Protein AF-A0A6A4EL09-F1 (afdb_monomer_lite)

pLDDT: mean 71.56, std 12.33, range [40.16, 89.69]

Secondary structure (DSSP, 8-state):
--HHHHHHHHHHHHHHHSHHHHHHSTTSPEEEEE---GGGHHHHHHHHHHHHH-TTEEEEEPPTT-GGG-TTTS--------SSEEE-

Foldseek 3Di:
DCVLLVVVVVVVVVLCPDPCCVPQQVVAAAEEEDEPDPVCPVNVVSVVVVCVVPVRYYYHYDDPPPLVPVVVSDDDDDDDVDSYHYDD

Organism: NCBI:txid53985

Sequence (88 aa):
MDVNAEFVKSIYATVKASDTYREYFAGKKVVIVLDNAPAHNQVELRLEEVIAEHGDLELLRLGPYSPMLNPIEGKECEEYPSNSMILH

InterPro domains:
  IPR036397 Ribonuclease H superfamily [G3DSA:3.30.420.10] (2-77)
  IPR038717 Tc1-like transposase, DDE domain [PF13358] (22-73)

Structure (mmCIF, N/CA/C/O backbone):
data_AF-A0A6A4EL09-F1
#
_entry.id   AF-A0A6A4EL09-F1
#
loop_
_atom_site.group_PDB
_atom_site.id
_atom_site.type_symbol
_atom_site.label_atom_id
_atom_site.label_alt_id
_atom_site.label_comp_id
_atom_site.label_asym_id
_atom_site.label_entity_id
_atom_site.label_seq_id
_atom_site.pdbx_PDB_ins_code
_atom_site.Cartn_x
_atom_site.Cartn_y
_atom_site.Cartn_z
_atom_site.occupancy
_atom_site.B_iso_or_equiv
_atom_site.auth_seq_id
_atom_site.auth_comp_id
_atom_site.auth_asym_id
_atom_site.auth_atom_id
_atom_site.pdbx_PDB_model_num
ATOM 1 N 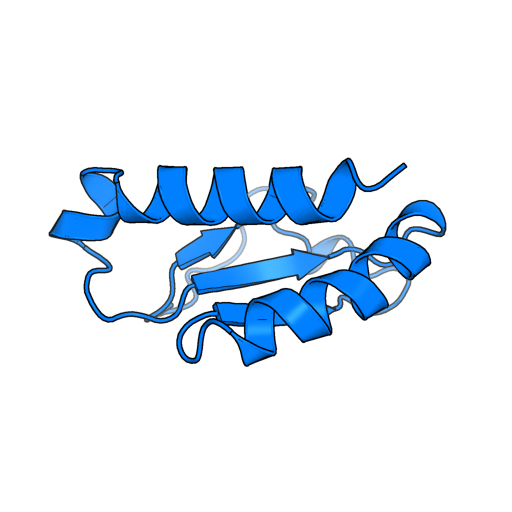N . MET A 1 1 ? -0.954 6.173 -19.315 1.00 47.44 1 MET A N 1
ATOM 2 C CA . MET A 1 1 ? -1.175 4.859 -18.671 1.00 47.44 1 MET A CA 1
ATOM 3 C C . MET A 1 1 ? -0.839 5.024 -17.192 1.00 47.44 1 MET A C 1
ATOM 5 O O . MET A 1 1 ? 0.313 4.859 -16.798 1.00 47.44 1 MET A O 1
ATOM 9 N N . ASP A 1 2 ? -1.856 5.415 -16.419 1.00 57.25 2 ASP A N 1
ATOM 10 C CA . ASP A 1 2 ? -1.852 5.694 -14.965 1.00 57.25 2 ASP A CA 1
ATOM 11 C C . ASP A 1 2 ? -2.283 4.485 -14.119 1.00 57.25 2 ASP A C 1
ATOM 13 O O . ASP A 1 2 ? -2.617 4.593 -12.945 1.00 57.25 2 ASP A O 1
ATOM 17 N N . VAL A 1 3 ? -2.276 3.303 -14.735 1.00 60.66 3 VAL A N 1
ATOM 18 C CA . VAL A 1 3 ? -2.930 2.094 -14.222 1.00 60.66 3 VAL A CA 1
ATOM 19 C C . VAL A 1 3 ? -2.356 1.654 -12.869 1.00 60.66 3 VAL A C 1
ATOM 21 O O . VAL A 1 3 ? -3.099 1.169 -12.027 1.00 60.66 3 VAL A O 1
ATOM 24 N N . ASN A 1 4 ? -1.061 1.879 -12.619 1.00 65.69 4 ASN A N 1
ATOM 25 C CA . ASN A 1 4 ? -0.395 1.392 -11.407 1.00 65.69 4 ASN A CA 1
ATOM 26 C C . ASN A 1 4 ? -0.672 2.254 -10.161 1.00 65.69 4 ASN A C 1
ATOM 28 O O . ASN A 1 4 ? -0.722 1.709 -9.063 1.00 65.69 4 ASN A O 1
ATOM 32 N N . ALA A 1 5 ? -0.870 3.569 -10.307 1.00 67.44 5 ALA A N 1
ATOM 33 C CA . ALA A 1 5 ? -1.148 4.448 -9.165 1.00 67.44 5 ALA A CA 1
ATOM 34 C C . ALA A 1 5 ? -2.589 4.266 -8.671 1.00 67.44 5 ALA A C 1
ATOM 36 O O . ALA A 1 5 ? -2.826 4.065 -7.481 1.00 67.44 5 ALA A O 1
ATOM 37 N N . GLU A 1 6 ? -3.539 4.234 -9.609 1.00 76.44 6 GLU A N 1
ATOM 38 C CA . GLU A 1 6 ? -4.943 3.920 -9.328 1.00 76.44 6 GLU A CA 1
ATOM 39 C C . GLU A 1 6 ? -5.099 2.524 -8.716 1.00 76.44 6 GLU A C 1
ATOM 41 O O . GLU A 1 6 ? -5.865 2.333 -7.771 1.00 76.44 6 GLU A O 1
ATOM 46 N N . PHE A 1 7 ? -4.314 1.553 -9.190 1.00 76.19 7 PHE A N 1
ATOM 47 C CA . PHE A 1 7 ? -4.295 0.215 -8.612 1.00 76.19 7 PHE A CA 1
ATOM 48 C C . PHE A 1 7 ? -3.868 0.232 -7.138 1.00 76.19 7 PHE A C 1
ATOM 50 O O . PHE A 1 7 ? -4.570 -0.328 -6.298 1.00 76.19 7 PHE A O 1
ATOM 57 N N . VAL A 1 8 ? -2.797 0.946 -6.785 1.00 75.69 8 VAL A N 1
ATOM 58 C CA . VAL A 1 8 ? -2.343 1.047 -5.388 1.00 75.69 8 VAL A CA 1
ATOM 59 C C . VAL A 1 8 ? -3.339 1.794 -4.502 1.00 75.69 8 VAL A C 1
ATOM 61 O O . VAL A 1 8 ? -3.626 1.333 -3.395 1.00 75.69 8 VAL A O 1
ATOM 64 N N . LYS A 1 9 ? -3.946 2.881 -4.998 1.00 79.56 9 LYS A N 1
ATOM 65 C CA . LYS A 1 9 ? -5.038 3.573 -4.289 1.00 79.56 9 LYS A CA 1
ATOM 66 C C . LYS A 1 9 ? -6.216 2.632 -4.027 1.00 79.56 9 LYS A C 1
ATOM 68 O O . LYS A 1 9 ? -6.762 2.619 -2.923 1.00 79.56 9 LYS A O 1
ATOM 73 N N . SER A 1 10 ? -6.573 1.802 -5.009 1.00 84.19 10 SER A N 1
ATOM 74 C CA . SER A 1 10 ? -7.660 0.828 -4.870 1.00 84.19 10 SER A CA 1
ATOM 75 C C . SER A 1 10 ? -7.353 -0.250 -3.827 1.00 84.19 10 SER A C 1
ATOM 77 O O . SER A 1 10 ? -8.226 -0.576 -3.019 1.00 84.19 10 SER A O 1
ATOM 79 N N . ILE A 1 11 ? -6.111 -0.749 -3.777 1.00 83.19 11 ILE A N 1
ATOM 80 C CA . ILE A 1 11 ? -5.679 -1.713 -2.758 1.00 83.19 11 ILE A CA 1
ATOM 81 C C . ILE A 1 11 ? -5.728 -1.054 -1.382 1.00 83.19 11 ILE A C 1
ATOM 83 O O . ILE A 1 11 ? -6.345 -1.606 -0.475 1.00 83.19 11 ILE A O 1
ATOM 87 N N . TYR A 1 12 ? -5.154 0.142 -1.227 1.00 83.81 12 TYR A N 1
ATOM 88 C CA . TYR A 1 12 ? -5.173 0.873 0.042 1.00 83.81 12 TYR A CA 1
ATOM 89 C C . TYR A 1 12 ? -6.604 1.075 0.563 1.00 83.81 12 TYR A C 1
ATOM 91 O O . TYR A 1 12 ? -6.896 0.747 1.715 1.00 83.81 12 TYR A O 1
ATOM 99 N N . ALA A 1 13 ? -7.522 1.536 -0.293 1.00 86.31 13 ALA A N 1
ATOM 100 C CA . ALA A 1 13 ? -8.926 1.718 0.069 1.00 86.31 13 ALA A CA 1
ATOM 101 C C . ALA A 1 13 ? -9.603 0.394 0.461 1.00 86.31 13 ALA A C 1
ATOM 103 O O . ALA A 1 13 ? -10.305 0.330 1.472 1.00 86.31 13 ALA A O 1
ATOM 104 N N . THR A 1 14 ? -9.354 -0.674 -0.299 1.00 88.25 14 THR A N 1
ATOM 105 C CA . THR A 1 14 ? -9.900 -2.014 -0.026 1.00 88.25 14 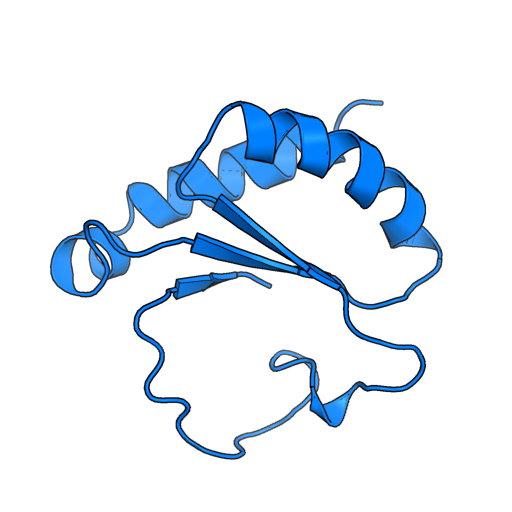THR A CA 1
ATOM 106 C C . THR A 1 14 ? -9.402 -2.555 1.313 1.00 88.25 14 THR A C 1
ATOM 108 O O . THR A 1 14 ? -10.179 -3.076 2.111 1.00 88.25 14 THR A O 1
ATOM 111 N N . VAL A 1 15 ? -8.116 -2.374 1.601 1.00 85.31 15 VAL A N 1
ATOM 112 C CA . VAL A 1 15 ? -7.472 -2.819 2.839 1.00 85.31 15 VAL A CA 1
ATOM 113 C C . VAL A 1 15 ? -8.023 -2.055 4.034 1.00 85.31 15 VAL A C 1
ATOM 115 O O . VAL A 1 15 ? -8.435 -2.681 5.008 1.00 85.31 15 VAL A O 1
ATOM 118 N N . LYS A 1 16 ? -8.122 -0.724 3.945 1.00 85.31 16 LYS A N 1
ATOM 119 C CA . LYS A 1 16 ? -8.735 0.125 4.980 1.00 85.31 16 LYS A CA 1
ATOM 120 C C . LYS A 1 16 ? -10.193 -0.238 5.262 1.00 85.31 16 LYS A C 1
ATOM 122 O O . LYS A 1 16 ? -10.639 -0.120 6.403 1.00 85.31 16 LYS A O 1
ATOM 127 N N . ALA A 1 17 ? -10.928 -0.649 4.231 1.00 88.44 17 ALA A N 1
ATOM 128 C CA . ALA A 1 17 ? -12.320 -1.065 4.347 1.00 88.44 17 ALA A CA 1
ATOM 129 C C . ALA A 1 17 ? -12.482 -2.488 4.906 1.00 88.44 17 ALA A C 1
ATOM 131 O O . ALA A 1 17 ? -13.566 -2.816 5.386 1.00 88.44 17 ALA A O 1
ATOM 132 N N . SER A 1 18 ? -11.434 -3.319 4.868 1.00 88.38 18 SER A N 1
ATOM 133 C CA . SER A 1 18 ? -11.495 -4.691 5.374 1.00 88.38 18 SER A CA 1
ATOM 134 C C . SER A 1 18 ? -11.757 -4.732 6.880 1.00 88.38 18 SER A C 1
ATOM 136 O O . SER A 1 18 ? -11.203 -3.942 7.653 1.00 88.38 18 SER A O 1
ATOM 138 N N . ASP A 1 19 ? -12.574 -5.692 7.309 1.00 89.69 19 ASP A N 1
ATOM 139 C CA . ASP A 1 19 ? -12.880 -5.874 8.728 1.00 89.69 19 ASP A CA 1
ATOM 140 C C . ASP A 1 19 ? -11.622 -6.238 9.526 1.00 89.69 19 ASP A C 1
ATOM 142 O O . ASP A 1 19 ? -11.410 -5.697 10.605 1.00 89.69 19 ASP A O 1
ATOM 146 N N . THR A 1 20 ? -10.711 -7.027 8.945 1.00 85.88 20 THR A N 1
ATOM 147 C CA . THR A 1 20 ? -9.410 -7.350 9.548 1.00 85.88 20 THR A CA 1
ATOM 148 C C . THR A 1 20 ? -8.598 -6.097 9.867 1.00 85.88 20 THR A C 1
ATOM 150 O O . THR A 1 20 ? -8.085 -5.963 10.979 1.00 85.88 20 THR A O 1
ATOM 153 N N . TYR A 1 21 ? -8.502 -5.145 8.931 1.00 85.94 21 TYR A N 1
ATOM 154 C CA . TYR A 1 21 ? -7.814 -3.886 9.209 1.00 85.94 21 TYR A CA 1
ATOM 155 C C . TYR A 1 21 ? -8.530 -3.100 10.305 1.00 85.94 21 TYR A C 1
ATOM 157 O O . TYR A 1 21 ? -7.895 -2.617 11.237 1.00 85.94 21 TYR A O 1
ATOM 165 N N . ARG A 1 22 ? -9.856 -2.977 10.212 1.00 87.38 22 ARG A N 1
ATOM 166 C CA . ARG A 1 22 ? -10.658 -2.190 11.158 1.00 87.38 22 ARG A CA 1
ATOM 167 C C . ARG A 1 22 ? -10.635 -2.755 12.577 1.00 87.38 22 ARG A C 1
ATOM 169 O O . ARG A 1 22 ? -10.736 -1.980 13.522 1.00 87.38 22 ARG A O 1
ATOM 176 N N . GLU A 1 23 ? -10.498 -4.066 12.724 1.00 89.12 23 GLU A N 1
ATOM 177 C CA . GLU A 1 23 ? -10.519 -4.753 14.014 1.00 89.12 23 GLU A CA 1
ATOM 178 C C . GLU A 1 23 ? -9.129 -4.827 14.659 1.00 89.12 23 GLU A C 1
ATOM 180 O O . GLU A 1 23 ? -8.995 -4.567 15.854 1.00 89.12 23 GLU A O 1
ATOM 185 N N . TYR A 1 24 ? -8.082 -5.106 13.874 1.00 85.94 24 TYR A N 1
ATOM 186 C CA . TYR A 1 24 ? -6.745 -5.401 14.410 1.00 85.94 24 TYR A CA 1
ATOM 187 C C . TYR A 1 24 ? -5.691 -4.329 14.101 1.00 85.94 24 TYR A C 1
ATOM 189 O O . TYR A 1 24 ? -4.703 -4.202 14.825 1.00 85.94 24 TYR A O 1
ATOM 197 N N . PHE A 1 25 ? -5.896 -3.524 13.056 1.00 82.69 25 PHE A N 1
ATOM 198 C CA . PHE A 1 25 ? -4.885 -2.606 12.519 1.00 82.69 25 PHE A CA 1
ATOM 199 C C . PHE A 1 25 ? -5.381 -1.156 12.379 1.00 82.69 25 PHE A C 1
ATOM 201 O O . PHE A 1 25 ? -4.703 -0.318 11.783 1.00 82.69 25 PHE A O 1
ATOM 208 N N . ALA A 1 26 ? -6.537 -0.811 12.952 1.00 85.00 26 ALA A N 1
ATOM 209 C CA . ALA A 1 26 ? -7.073 0.542 12.887 1.00 85.00 26 ALA A CA 1
ATOM 210 C C . ALA A 1 26 ? -6.101 1.548 13.526 1.00 85.00 26 ALA A C 1
ATOM 212 O O . ALA A 1 26 ? -5.634 1.372 14.652 1.00 85.00 26 ALA A O 1
ATOM 213 N N . GLY A 1 27 ? -5.774 2.609 12.785 1.00 83.62 27 GLY A N 1
ATOM 214 C CA . GLY A 1 27 ? -4.797 3.618 13.211 1.00 83.62 27 GLY A CA 1
ATOM 215 C C . GLY A 1 27 ? -3.334 3.172 13.105 1.00 83.62 27 GLY A C 1
ATOM 216 O O .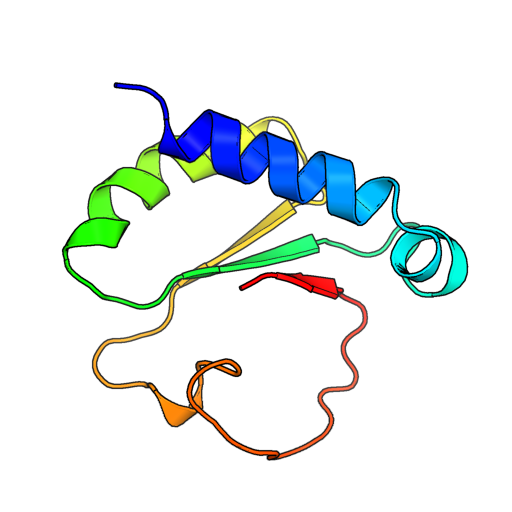 GLY A 1 27 ? -2.441 3.939 13.463 1.00 83.62 27 GLY A O 1
ATOM 217 N N . LYS A 1 28 ? -3.066 1.959 12.608 1.00 86.06 28 LYS A N 1
ATOM 218 C CA . LYS A 1 28 ? -1.721 1.512 12.243 1.00 86.06 28 LYS A CA 1
ATOM 219 C C . LYS A 1 28 ? -1.367 1.952 10.828 1.00 86.06 28 LYS A C 1
ATOM 221 O O . LYS A 1 28 ? -2.246 2.074 9.971 1.00 86.06 28 LYS A O 1
ATOM 226 N N . LYS A 1 29 ? -0.068 2.133 10.585 1.00 83.81 29 LYS A N 1
ATOM 227 C CA . LYS A 1 29 ? 0.444 2.434 9.249 1.00 83.81 29 LYS A CA 1
ATOM 228 C C . LYS A 1 29 ? 0.266 1.239 8.315 1.00 83.81 29 LYS A C 1
ATOM 230 O O . LYS A 1 29 ? 0.368 0.084 8.742 1.00 83.81 29 LYS A O 1
ATOM 235 N N . VAL A 1 30 ? 0.006 1.542 7.053 1.00 83.75 30 VAL A N 1
ATOM 236 C CA . VAL A 1 30 ? -0.038 0.575 5.958 1.00 83.75 30 VAL A CA 1
ATOM 237 C C . VAL A 1 30 ? 1.298 0.647 5.234 1.00 83.75 30 VAL A C 1
ATOM 239 O O . VAL A 1 30 ? 1.720 1.731 4.841 1.00 83.75 30 VAL A O 1
ATOM 242 N N . VAL A 1 31 ? 1.970 -0.489 5.071 1.00 83.62 31 VAL A N 1
ATOM 243 C CA . VAL A 1 31 ? 3.275 -0.555 4.403 1.00 83.62 31 VAL A CA 1
ATOM 244 C C . VAL A 1 31 ? 3.126 -1.331 3.103 1.00 83.62 31 VAL A C 1
ATOM 246 O O . VAL A 1 31 ? 2.671 -2.471 3.121 1.00 83.62 31 VAL A O 1
ATOM 249 N N . ILE A 1 32 ? 3.517 -0.729 1.984 1.00 81.00 32 ILE A N 1
ATOM 250 C CA . ILE A 1 32 ? 3.594 -1.396 0.681 1.00 81.00 32 ILE A CA 1
ATOM 251 C C . ILE A 1 32 ? 5.035 -1.844 0.466 1.00 81.00 32 ILE A C 1
ATOM 253 O O . ILE A 1 32 ? 5.956 -1.038 0.597 1.00 81.00 32 ILE A O 1
ATOM 257 N N . VAL A 1 33 ? 5.232 -3.117 0.130 1.00 79.75 33 VAL A N 1
ATOM 258 C CA . VAL A 1 33 ? 6.560 -3.676 -0.154 1.00 79.75 33 VAL A CA 1
ATOM 259 C C . VAL A 1 33 ? 6.694 -3.913 -1.651 1.00 79.75 33 VAL A C 1
ATOM 261 O O . VAL A 1 33 ? 5.905 -4.656 -2.223 1.00 79.75 33 VAL A O 1
ATOM 264 N N . LEU A 1 34 ? 7.693 -3.291 -2.280 1.00 78.94 34 LEU A N 1
ATOM 265 C CA . LEU A 1 34 ? 8.024 -3.518 -3.689 1.00 78.94 34 LEU A CA 1
ATOM 266 C C . LEU A 1 34 ? 9.351 -4.266 -3.812 1.00 78.94 34 LEU A C 1
ATOM 268 O O . LEU A 1 34 ? 10.360 -3.889 -3.201 1.00 78.94 34 LEU A O 1
ATOM 272 N N . ASP A 1 35 ? 9.357 -5.305 -4.639 1.00 75.94 35 ASP A N 1
ATOM 273 C CA . ASP A 1 35 ? 10.569 -5.999 -5.039 1.00 75.94 35 ASP A CA 1
ATOM 274 C C . ASP A 1 35 ? 11.325 -5.212 -6.125 1.00 75.94 35 ASP A C 1
ATOM 276 O O . ASP A 1 35 ? 10.830 -4.274 -6.754 1.00 75.94 35 ASP A O 1
ATOM 280 N N . ASN A 1 36 ? 12.592 -5.562 -6.330 1.00 69.38 36 ASN A N 1
ATOM 281 C CA . ASN A 1 36 ? 13.484 -4.797 -7.198 1.00 69.38 36 ASN A CA 1
ATOM 282 C C . ASN A 1 36 ? 13.391 -5.196 -8.687 1.00 69.38 36 ASN A C 1
ATOM 284 O O . ASN A 1 36 ? 14.375 -5.049 -9.421 1.00 69.38 36 ASN A O 1
ATOM 288 N N . ALA A 1 37 ? 12.264 -5.740 -9.163 1.00 68.44 37 ALA A N 1
ATOM 289 C CA . ALA A 1 37 ? 12.162 -6.109 -10.573 1.00 68.44 37 ALA A CA 1
ATOM 290 C C . ALA A 1 37 ? 12.094 -4.848 -11.471 1.00 68.44 37 ALA A C 1
ATOM 292 O O . ALA A 1 37 ? 11.491 -3.840 -11.092 1.00 68.44 37 ALA A O 1
ATOM 293 N N . PRO A 1 38 ? 12.675 -4.869 -12.689 1.00 64.69 38 PRO A N 1
ATOM 294 C CA . PRO A 1 38 ? 12.756 -3.691 -13.565 1.00 64.69 38 PRO A CA 1
ATOM 295 C C . PRO A 1 38 ? 11.407 -3.025 -13.888 1.00 64.69 38 PRO A C 1
ATOM 297 O O . PRO A 1 38 ? 11.370 -1.836 -14.201 1.00 64.69 38 PRO A O 1
ATOM 300 N N . ALA A 1 39 ? 10.303 -3.773 -13.789 1.00 63.47 39 ALA A N 1
ATOM 301 C CA . ALA A 1 39 ? 8.940 -3.283 -13.987 1.00 63.47 39 ALA A CA 1
ATOM 302 C C . ALA A 1 39 ? 8.447 -2.332 -12.871 1.00 63.47 39 ALA A C 1
ATOM 304 O O . ALA A 1 39 ? 7.518 -1.559 -13.105 1.00 63.47 39 ALA A O 1
ATOM 305 N N . HIS A 1 40 ? 9.075 -2.336 -11.689 1.00 59.03 40 HIS A N 1
ATOM 306 C CA . HIS A 1 40 ? 8.631 -1.562 -10.520 1.00 59.03 40 HIS A CA 1
ATOM 307 C C . HIS A 1 40 ? 9.261 -0.163 -10.418 1.00 59.03 40 HIS A C 1
ATOM 309 O O . HIS A 1 40 ? 8.744 0.681 -9.691 1.00 59.03 40 HIS A O 1
ATOM 315 N N . ASN A 1 41 ? 10.292 0.156 -11.213 1.00 62.03 41 ASN A N 1
ATOM 316 C CA . ASN A 1 41 ? 10.942 1.480 -11.189 1.00 62.03 41 ASN A CA 1
ATOM 317 C C . ASN A 1 41 ? 10.000 2.644 -11.578 1.00 62.03 41 ASN A C 1
ATOM 319 O O . ASN A 1 41 ? 10.239 3.781 -11.186 1.00 62.03 41 ASN A O 1
ATOM 323 N N . GLN A 1 42 ? 8.930 2.390 -12.343 1.00 63.50 42 GLN A N 1
ATOM 324 C CA . GLN A 1 42 ? 7.908 3.408 -12.649 1.00 63.50 42 GLN A CA 1
ATOM 325 C C . GLN A 1 42 ? 6.845 3.558 -11.554 1.00 63.50 42 GLN A C 1
ATOM 327 O O . GLN A 1 42 ? 6.135 4.563 -11.528 1.00 63.50 42 GLN A O 1
ATOM 332 N N . VAL A 1 43 ? 6.702 2.555 -10.686 1.00 64.12 43 VAL A N 1
ATOM 333 C CA . VAL A 1 43 ? 5.709 2.550 -9.606 1.00 64.12 43 VAL A CA 1
ATOM 334 C C . VAL A 1 43 ? 6.169 3.447 -8.460 1.00 64.12 43 VAL A C 1
ATOM 336 O O . VAL A 1 43 ? 5.343 4.150 -7.896 1.00 64.12 43 VAL A O 1
ATOM 339 N N . GLU A 1 44 ? 7.477 3.501 -8.196 1.00 63.81 44 GLU A N 1
ATOM 340 C CA . GLU A 1 44 ? 8.098 4.304 -7.131 1.00 63.81 44 GLU A CA 1
ATOM 341 C C . GLU A 1 44 ? 7.743 5.795 -7.222 1.00 63.81 44 GLU A C 1
ATOM 343 O O . GLU A 1 44 ? 7.084 6.313 -6.326 1.00 63.81 44 GLU A O 1
ATOM 348 N N . LEU A 1 45 ? 8.052 6.450 -8.350 1.00 65.12 45 LEU A N 1
ATOM 349 C CA . LEU A 1 45 ? 7.788 7.887 -8.554 1.00 65.12 45 LEU A CA 1
ATOM 350 C C . LEU A 1 45 ? 6.316 8.272 -8.367 1.00 65.12 45 LEU A C 1
ATOM 352 O O . LEU A 1 45 ? 6.000 9.394 -7.993 1.00 65.12 45 LEU A O 1
ATOM 356 N N . ARG A 1 46 ? 5.403 7.344 -8.660 1.00 69.62 46 ARG A N 1
ATOM 357 C CA . ARG A 1 46 ? 3.961 7.583 -8.561 1.00 69.62 46 ARG A CA 1
ATOM 358 C C . ARG A 1 46 ? 3.427 7.246 -7.177 1.00 69.62 46 ARG A C 1
ATOM 360 O O . ARG A 1 46 ? 2.480 7.878 -6.728 1.00 69.62 46 ARG A O 1
ATOM 367 N N . LEU A 1 47 ? 4.021 6.266 -6.495 1.00 69.38 47 LEU A N 1
ATOM 368 C CA . LEU A 1 47 ? 3.678 5.955 -5.110 1.00 69.38 47 LEU A CA 1
ATOM 369 C C . LEU A 1 47 ? 4.113 7.064 -4.167 1.00 69.38 47 LEU A C 1
ATOM 371 O O . LEU A 1 47 ? 3.401 7.317 -3.206 1.00 69.38 47 LEU A O 1
ATOM 375 N N . GLU A 1 48 ? 5.229 7.735 -4.443 1.00 69.88 48 GLU A N 1
ATOM 376 C CA . GLU A 1 48 ? 5.673 8.895 -3.666 1.00 69.88 48 GLU A CA 1
ATOM 377 C C . GLU A 1 48 ? 4.594 9.988 -3.599 1.00 69.88 48 GLU A C 1
ATOM 379 O O . GLU A 1 48 ? 4.341 10.526 -2.521 1.00 69.88 48 GLU A O 1
ATOM 384 N N . GLU A 1 49 ? 3.887 10.254 -4.70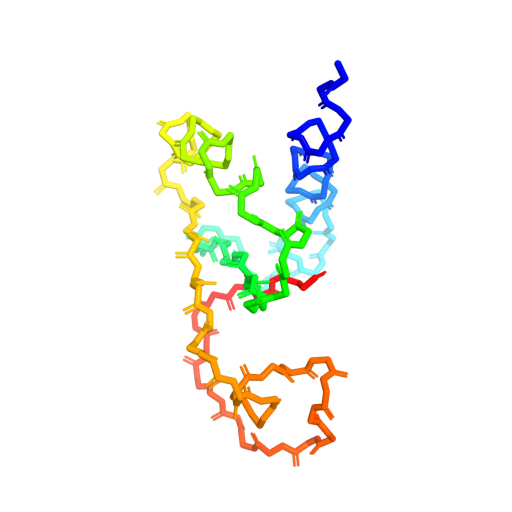4 1.00 69.00 49 GLU A N 1
ATOM 385 C CA . GLU A 1 49 ? 2.756 11.195 -4.731 1.00 69.00 49 GLU A CA 1
ATOM 386 C C . GLU A 1 49 ? 1.579 10.701 -3.871 1.00 69.00 49 GLU A C 1
ATOM 388 O O . GLU A 1 49 ? 1.016 11.464 -3.088 1.00 69.00 49 GLU A O 1
ATOM 393 N N . VAL A 1 50 ? 1.242 9.4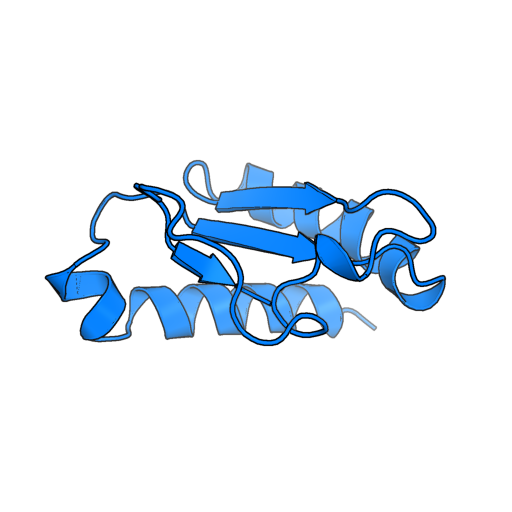08 -3.945 1.00 69.44 50 VAL A N 1
ATOM 394 C CA . VAL A 1 50 ? 0.160 8.807 -3.138 1.00 69.44 50 VAL A CA 1
ATOM 395 C C . VAL A 1 50 ? 0.509 8.774 -1.646 1.00 69.44 50 VAL A C 1
ATOM 397 O O . VAL A 1 50 ? -0.348 9.008 -0.799 1.00 69.44 50 VAL A O 1
ATOM 400 N N . ILE A 1 51 ? 1.768 8.518 -1.301 1.00 73.81 51 ILE A N 1
ATOM 401 C CA . ILE A 1 51 ? 2.267 8.525 0.080 1.00 73.81 51 ILE A CA 1
ATOM 402 C C . ILE A 1 51 ? 2.256 9.944 0.644 1.00 73.81 51 ILE A C 1
ATOM 404 O O . ILE A 1 51 ? 1.875 10.145 1.794 1.00 73.81 51 ILE A O 1
ATOM 408 N N . ALA A 1 52 ? 2.614 10.946 -0.164 1.00 71.75 52 ALA A N 1
ATOM 409 C CA . ALA A 1 52 ? 2.524 12.343 0.247 1.00 71.75 52 ALA A CA 1
ATOM 410 C C . ALA A 1 52 ? 1.073 12.767 0.553 1.00 71.75 52 ALA A C 1
ATOM 412 O O . ALA A 1 52 ? 0.851 13.563 1.466 1.00 71.75 52 ALA A O 1
ATOM 413 N N . GLU A 1 53 ? 0.087 12.211 -0.162 1.00 76.25 53 GLU A N 1
ATOM 414 C CA . GLU A 1 53 ? -1.346 12.406 0.115 1.00 76.25 53 GLU A CA 1
ATOM 415 C C . GLU A 1 53 ? -1.819 11.669 1.388 1.00 76.25 53 GLU A C 1
ATOM 417 O O . GLU A 1 53 ? -2.750 12.128 2.056 1.00 76.25 53 GLU A O 1
ATOM 422 N N . HIS A 1 54 ? -1.174 10.556 1.760 1.00 76.56 54 HIS A N 1
ATOM 423 C CA . HIS A 1 54 ? -1.579 9.672 2.858 1.00 76.56 54 HIS A CA 1
ATOM 424 C C . HIS A 1 54 ? -0.460 9.478 3.895 1.00 76.56 54 HIS A C 1
ATOM 426 O O . HIS A 1 54 ? 0.350 8.563 3.799 1.00 76.56 54 HIS A O 1
ATOM 432 N N . GLY A 1 55 ? -0.460 10.289 4.960 1.00 76.69 55 GLY A N 1
ATOM 433 C CA . GLY A 1 55 ? 0.588 10.262 5.999 1.00 76.69 55 GLY A CA 1
ATOM 434 C C . GLY A 1 55 ? 0.691 8.977 6.843 1.00 76.69 55 GLY A C 1
ATOM 435 O O . GLY A 1 55 ? 1.583 8.868 7.687 1.00 76.69 55 GLY A O 1
ATOM 436 N N . ASP A 1 56 ? -0.213 8.015 6.652 1.00 82.56 56 ASP A N 1
ATOM 437 C CA . ASP A 1 56 ? -0.183 6.687 7.270 1.00 82.56 56 ASP A CA 1
ATOM 438 C C . ASP A 1 56 ? 0.194 5.559 6.291 1.00 82.56 56 ASP A C 1
ATOM 440 O O . ASP A 1 56 ? 0.149 4.387 6.674 1.00 82.56 56 ASP A O 1
ATOM 444 N N . LEU A 1 57 ? 0.578 5.903 5.059 1.00 82.81 57 LEU A N 1
ATOM 445 C CA . LEU A 1 57 ? 1.106 4.990 4.052 1.00 82.81 57 LEU A CA 1
ATOM 446 C C . LEU A 1 57 ? 2.636 5.089 4.005 1.00 82.81 57 LEU A C 1
ATOM 448 O O . LEU A 1 57 ? 3.193 6.182 3.977 1.00 82.81 57 LEU A O 1
ATOM 452 N N . GLU A 1 58 ? 3.326 3.953 3.976 1.00 83.25 58 GLU A N 1
ATOM 453 C CA . GLU A 1 58 ? 4.783 3.891 3.819 1.00 83.25 58 GLU A CA 1
ATOM 454 C C . GLU A 1 58 ? 5.164 2.923 2.695 1.00 83.25 58 GLU A C 1
ATOM 456 O O . GLU A 1 58 ? 4.518 1.893 2.499 1.00 83.25 58 GLU A O 1
ATOM 461 N N . LEU A 1 59 ? 6.230 3.247 1.960 1.00 80.38 59 LEU A N 1
ATOM 462 C CA . LEU A 1 59 ? 6.802 2.388 0.925 1.00 80.38 59 LEU A CA 1
ATOM 463 C C . LEU A 1 59 ? 8.135 1.817 1.397 1.00 80.38 59 LEU A C 1
ATOM 465 O O . LEU A 1 59 ? 9.049 2.561 1.754 1.00 80.38 59 LEU A O 1
ATOM 469 N N . LEU A 1 60 ? 8.248 0.492 1.346 1.00 81.75 60 LEU A N 1
ATOM 470 C CA . LEU A 1 60 ? 9.479 -0.240 1.595 1.00 81.75 60 LEU A CA 1
ATOM 471 C C . LEU A 1 60 ? 9.969 -0.876 0.292 1.00 81.75 60 LEU A C 1
ATOM 473 O O . LEU A 1 60 ? 9.276 -1.687 -0.322 1.00 81.75 60 LEU A O 1
ATOM 477 N N . ARG A 1 61 ? 11.190 -0.528 -0.118 1.00 77.62 61 ARG A N 1
ATOM 478 C CA . ARG A 1 61 ? 11.844 -1.115 -1.289 1.00 77.62 61 ARG A CA 1
ATOM 479 C C . ARG A 1 61 ? 12.819 -2.202 -0.863 1.00 77.62 61 ARG A C 1
ATOM 481 O O . ARG A 1 61 ? 13.712 -1.955 -0.051 1.00 77.62 61 ARG A O 1
ATOM 488 N N . LEU A 1 62 ? 12.676 -3.391 -1.441 1.00 77.81 62 LEU A N 1
ATOM 489 C CA . LEU A 1 62 ? 13.614 -4.482 -1.207 1.00 77.81 62 LEU A CA 1
ATOM 490 C C . LEU A 1 62 ? 14.893 -4.290 -2.029 1.00 77.81 62 LEU A C 1
ATOM 492 O O . LEU A 1 62 ? 14.866 -3.842 -3.177 1.00 77.81 62 LEU A O 1
ATOM 496 N N . GLY A 1 63 ? 16.032 -4.653 -1.437 1.00 72.94 63 GLY A N 1
ATOM 497 C CA . GLY A 1 63 ? 17.315 -4.661 -2.132 1.00 72.94 63 GLY A CA 1
ATOM 498 C C . GLY A 1 63 ? 17.378 -5.737 -3.230 1.00 72.94 63 GLY A C 1
ATOM 499 O O . GLY A 1 63 ? 16.621 -6.713 -3.192 1.00 72.94 63 GLY A O 1
ATOM 500 N N . PRO A 1 64 ? 18.294 -5.610 -4.210 1.00 70.75 64 PRO A N 1
ATOM 501 C CA . PRO A 1 64 ? 18.509 -6.639 -5.224 1.00 70.75 64 PRO A CA 1
ATOM 502 C C . PRO A 1 64 ? 18.738 -8.021 -4.596 1.00 70.75 64 PRO A C 1
ATOM 504 O O . PRO A 1 64 ? 19.421 -8.133 -3.579 1.00 70.75 64 PRO A O 1
ATOM 507 N N . TYR A 1 65 ? 18.195 -9.068 -5.224 1.00 69.00 65 TYR A N 1
ATOM 508 C CA . TYR A 1 65 ? 18.393 -10.468 -4.818 1.00 69.00 65 TYR A CA 1
ATOM 509 C C . TYR A 1 65 ? 18.040 -10.761 -3.350 1.00 69.00 65 TYR A C 1
ATOM 511 O O . TYR A 1 65 ? 18.670 -11.607 -2.719 1.00 69.00 65 TYR A O 1
ATOM 519 N N . SER A 1 66 ? 17.010 -10.094 -2.819 1.00 70.62 66 SER A N 1
ATOM 520 C CA . SER A 1 66 ? 16.500 -10.314 -1.459 1.00 70.62 66 SER A CA 1
ATOM 521 C C . SER A 1 66 ? 15.130 -11.021 -1.431 1.00 70.62 66 SER A C 1
ATOM 523 O O . SER A 1 66 ? 14.223 -10.533 -0.761 1.00 70.62 66 SER A O 1
ATOM 525 N N . PRO A 1 67 ? 14.933 -12.168 -2.120 1.00 68.88 67 PRO A N 1
ATOM 526 C CA . PRO A 1 67 ? 13.643 -12.865 -2.116 1.00 68.88 67 PRO A CA 1
ATOM 527 C C . PRO A 1 67 ? 13.273 -13.370 -0.717 1.00 68.88 67 PRO A C 1
ATOM 529 O O . PRO A 1 67 ? 12.106 -13.417 -0.369 1.00 68.88 67 PRO A O 1
ATOM 532 N N . MET A 1 68 ? 14.262 -13.647 0.137 1.00 74.94 68 MET A N 1
ATOM 533 C CA . MET A 1 68 ? 14.031 -14.020 1.539 1.00 74.94 68 MET A CA 1
ATOM 534 C C . MET A 1 68 ? 13.367 -12.903 2.359 1.00 74.94 68 MET A C 1
ATOM 536 O O . MET A 1 68 ? 12.804 -13.176 3.411 1.00 74.94 68 MET A O 1
ATOM 540 N N . LEU A 1 69 ? 13.444 -11.653 1.889 1.00 68.12 69 LEU A N 1
ATOM 541 C CA . LEU A 1 69 ? 12.801 -10.488 2.501 1.00 68.12 69 LEU A CA 1
ATOM 542 C C . LEU A 1 69 ? 11.484 -10.121 1.812 1.00 68.12 69 LEU A C 1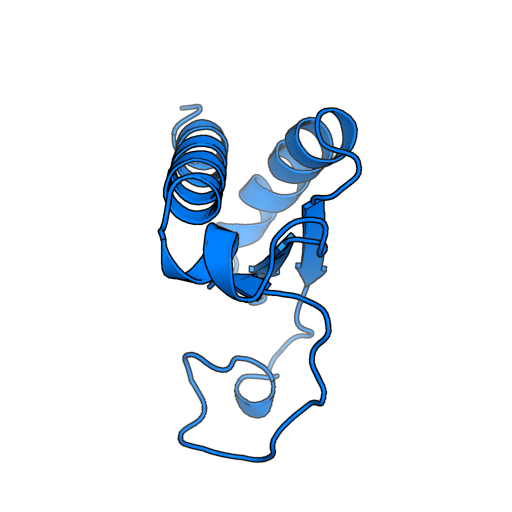
ATOM 544 O O . LEU A 1 69 ? 10.882 -9.112 2.169 1.00 68.12 69 LEU A O 1
ATOM 548 N N . ASN A 1 70 ? 11.064 -10.905 0.817 1.00 69.25 70 ASN A N 1
ATOM 549 C CA . ASN A 1 70 ? 9.780 -10.758 0.167 1.00 69.25 70 ASN A CA 1
ATOM 550 C C . ASN A 1 70 ? 8.832 -11.834 0.714 1.00 69.25 70 ASN A C 1
ATOM 552 O O . ASN A 1 70 ? 8.964 -13.001 0.340 1.00 69.25 70 ASN A O 1
ATOM 556 N N . PRO A 1 71 ? 7.882 -11.501 1.600 1.00 65.06 71 PRO A N 1
ATOM 557 C CA . PRO A 1 71 ? 7.034 -12.517 2.217 1.00 65.06 71 PRO A CA 1
ATOM 558 C C . PRO A 1 71 ? 6.110 -13.256 1.232 1.00 65.06 71 PRO A C 1
ATOM 560 O O . PRO A 1 71 ? 5.575 -14.299 1.592 1.00 65.06 71 PRO A O 1
ATOM 563 N N . ILE A 1 72 ? 5.959 -12.796 -0.023 1.00 71.00 72 ILE A N 1
ATOM 564 C CA . ILE A 1 72 ? 5.314 -13.600 -1.087 1.00 71.00 72 ILE A CA 1
ATOM 565 C C . ILE A 1 72 ? 6.226 -14.689 -1.679 1.00 71.00 72 ILE A C 1
ATOM 567 O O . ILE A 1 72 ? 5.722 -15.651 -2.253 1.00 71.00 72 ILE A O 1
ATOM 571 N N . GLU A 1 73 ? 7.549 -14.555 -1.542 1.00 65.75 73 GLU A N 1
ATOM 572 C CA . GLU A 1 73 ? 8.559 -15.513 -2.025 1.00 65.75 73 GLU A CA 1
ATOM 573 C C . GLU A 1 73 ? 8.962 -16.517 -0.928 1.00 65.75 73 GLU A C 1
ATOM 575 O O . GLU A 1 73 ? 9.326 -17.661 -1.212 1.00 65.75 73 GLU A O 1
ATOM 580 N N . GLY A 1 74 ? 8.901 -16.101 0.341 1.00 55.09 74 GLY A N 1
ATOM 581 C CA . GLY A 1 74 ? 9.307 -16.894 1.499 1.00 55.09 74 GLY A CA 1
ATOM 582 C C . GLY A 1 74 ? 8.141 -17.598 2.190 1.00 55.09 74 GLY A C 1
ATOM 583 O O . GLY A 1 74 ? 7.293 -16.965 2.811 1.00 55.09 74 GLY A O 1
ATOM 584 N N . LYS A 1 75 ? 8.140 -18.934 2.161 1.00 57.88 75 LYS A N 1
ATOM 585 C CA . LYS A 1 75 ? 7.375 -19.745 3.117 1.00 57.88 75 LYS A CA 1
ATOM 586 C C . LYS A 1 75 ? 7.885 -19.476 4.535 1.00 57.88 75 LYS A C 1
ATOM 588 O O . LYS A 1 75 ? 9.083 -19.607 4.751 1.00 57.88 75 LYS A O 1
ATOM 593 N N . GLU A 1 76 ? 6.966 -19.114 5.436 1.00 53.00 76 GLU A N 1
ATOM 594 C CA . GLU A 1 76 ? 7.100 -19.003 6.902 1.00 53.00 76 GLU A CA 1
ATOM 595 C C . GLU A 1 76 ? 8.535 -18.834 7.431 1.00 53.00 76 GLU A C 1
ATOM 597 O O . GLU A 1 76 ? 9.229 -19.825 7.644 1.00 53.00 76 GLU A O 1
ATOM 602 N N . CYS A 1 77 ? 8.957 -17.607 7.747 1.00 40.16 77 CYS A N 1
ATOM 603 C CA . CYS A 1 77 ? 10.031 -17.392 8.720 1.00 40.16 77 CYS A CA 1
ATOM 604 C C . CYS A 1 77 ? 9.798 -16.100 9.521 1.00 40.16 77 CYS A C 1
ATOM 606 O O . CYS A 1 77 ? 9.893 -15.000 8.988 1.00 40.16 77 CYS A O 1
ATOM 608 N N . GLU A 1 78 ? 9.512 -16.335 10.805 1.00 42.91 78 GLU A N 1
ATOM 609 C CA . GLU A 1 78 ? 9.488 -15.461 11.986 1.00 42.91 78 GLU A CA 1
ATOM 610 C C . GLU A 1 78 ? 8.503 -14.279 12.052 1.00 42.91 78 GLU A C 1
ATOM 612 O O . GLU A 1 78 ? 8.536 -13.322 11.282 1.00 42.91 78 GLU A O 1
ATOM 617 N N . GLU A 1 79 ? 7.637 -14.357 13.073 1.00 42.88 79 GLU A N 1
ATOM 618 C CA . GLU A 1 79 ? 6.784 -13.285 13.581 1.00 42.88 79 GLU A CA 1
ATOM 619 C C . GLU A 1 79 ? 7.608 -12.016 13.828 1.00 42.88 79 GLU A C 1
ATOM 621 O O . GLU A 1 79 ? 8.272 -11.853 14.853 1.00 42.88 79 GLU A O 1
ATOM 626 N N . TYR A 1 80 ? 7.503 -11.058 12.913 1.00 47.47 80 TYR A N 1
ATOM 627 C CA . TYR A 1 80 ? 7.745 -9.671 13.270 1.00 47.47 80 TYR A CA 1
ATOM 628 C C . TYR A 1 80 ? 6.587 -9.216 14.165 1.00 47.47 80 TYR A C 1
ATOM 630 O O . TYR A 1 80 ? 5.428 -9.403 13.780 1.00 47.47 80 TYR A O 1
ATOM 638 N N . PRO A 1 81 ? 6.843 -8.578 15.324 1.00 46.19 81 PRO A N 1
ATOM 639 C CA . PRO A 1 81 ? 5.804 -7.905 16.093 1.00 46.19 81 PRO A CA 1
ATOM 640 C C . PRO A 1 81 ? 5.391 -6.653 15.311 1.00 46.19 81 PRO A C 1
ATOM 642 O O . PRO A 1 81 ? 5.806 -5.530 15.603 1.00 46.19 81 PRO A O 1
ATOM 645 N N . SER A 1 82 ? 4.649 -6.856 14.227 1.00 53.47 82 SER A N 1
ATOM 646 C CA . SER A 1 82 ? 4.347 -5.805 13.275 1.00 53.47 82 SER A CA 1
ATOM 647 C C . SER A 1 82 ? 3.125 -5.050 13.758 1.00 53.47 82 SER A C 1
ATOM 649 O O . SER A 1 82 ? 1.985 -5.489 13.646 1.00 53.47 82 SER A O 1
ATOM 651 N N . ASN A 1 83 ? 3.378 -3.855 14.277 1.00 55.56 83 ASN A N 1
ATOM 652 C CA . ASN A 1 83 ? 2.359 -2.845 14.528 1.00 55.56 83 ASN A CA 1
ATOM 653 C C . ASN A 1 83 ? 1.801 -2.248 13.216 1.00 55.56 83 ASN A C 1
ATOM 655 O O . ASN A 1 83 ? 1.188 -1.187 13.270 1.00 55.56 83 ASN A O 1
ATOM 659 N N . SER A 1 84 ? 2.040 -2.862 12.055 1.00 50.88 84 SER A N 1
ATOM 660 C CA . SER A 1 84 ? 1.649 -2.388 10.726 1.00 50.88 84 SER A CA 1
ATOM 661 C C . SER A 1 84 ? 1.148 -3.536 9.850 1.00 50.88 84 SER A C 1
ATOM 663 O O . SER A 1 84 ? 1.613 -4.674 9.950 1.00 50.88 84 SER A O 1
ATOM 665 N N . MET A 1 85 ? 0.190 -3.215 8.981 1.00 64.69 85 MET A N 1
ATOM 666 C CA . MET A 1 85 ? -0.322 -4.139 7.971 1.00 64.69 85 MET A CA 1
ATOM 667 C C . MET A 1 85 ? 0.553 -4.029 6.725 1.00 64.69 85 MET A C 1
ATOM 669 O O . MET A 1 85 ? 0.697 -2.935 6.171 1.00 64.69 85 MET A O 1
ATOM 673 N N . ILE A 1 86 ? 1.133 -5.150 6.303 1.00 63.88 86 ILE A N 1
ATOM 674 C CA . ILE A 1 86 ? 1.998 -5.209 5.127 1.00 63.88 86 ILE A CA 1
ATOM 675 C C . ILE A 1 86 ? 1.171 -5.660 3.921 1.00 63.88 86 ILE A C 1
ATOM 677 O O . ILE A 1 86 ? 0.451 -6.654 3.996 1.00 63.88 86 ILE A O 1
ATOM 681 N N . LEU A 1 87 ? 1.268 -4.909 2.828 1.00 59.09 87 LEU A N 1
ATOM 682 C CA . LEU A 1 87 ? 0.646 -5.204 1.542 1.00 59.09 87 LEU A CA 1
ATOM 683 C C . LEU A 1 87 ? 1.726 -5.568 0.523 1.00 59.09 87 LEU A C 1
ATOM 685 O O . LEU A 1 87 ? 2.772 -4.913 0.455 1.00 59.09 87 LEU A O 1
ATOM 689 N N . HIS A 1 88 ? 1.462 -6.623 -0.241 1.00 58.38 88 HIS A N 1
ATOM 690 C CA . HIS A 1 88 ? 2.313 -7.149 -1.306 1.00 58.38 88 HIS A CA 1
ATOM 691 C C . HIS A 1 88 ? 1.578 -7.087 -2.639 1.00 58.38 88 HIS A C 1
ATOM 693 O O . HIS A 1 88 ? 0.345 -7.319 -2.627 1.00 58.38 88 HIS A O 1
#

Radius of gyration: 13.47 Å; chains: 1; bounding box: 31×32×35 Å